Protein AF-A0A3S3H100-F1 (afdb_monomer_li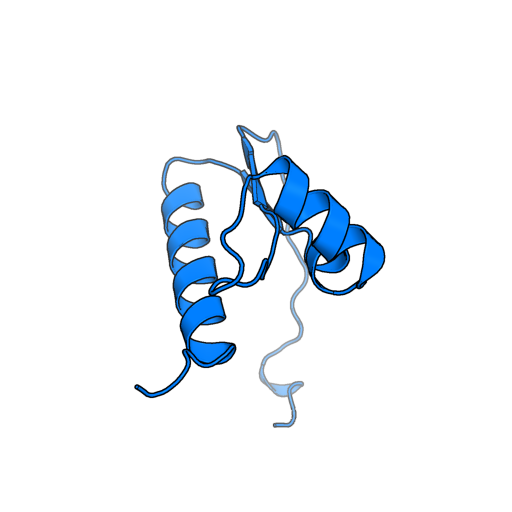te)

Structure (mmCIF, N/CA/C/O backbone):
data_AF-A0A3S3H100-F1
#
_entry.id   AF-A0A3S3H100-F1
#
loop_
_atom_site.group_PDB
_atom_site.id
_atom_site.type_symbol
_atom_site.label_atom_id
_atom_site.label_alt_id
_atom_site.label_comp_id
_atom_site.label_asym_id
_atom_site.label_entity_id
_atom_site.label_seq_id
_atom_site.pdbx_PDB_ins_code
_atom_site.Cartn_x
_atom_site.Cartn_y
_atom_site.Cartn_z
_atom_site.occupancy
_atom_site.B_iso_or_equiv
_atom_site.auth_seq_id
_atom_site.auth_comp_id
_atom_site.auth_asym_id
_atom_site.auth_atom_id
_atom_site.pdbx_PDB_model_num
ATOM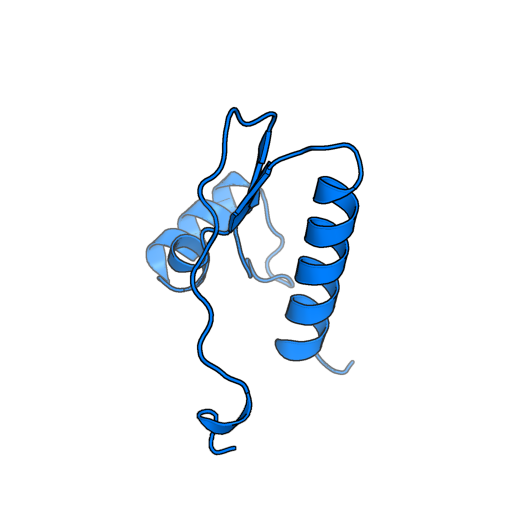 1 N N . MET A 1 1 ? -22.629 -6.125 12.878 1.00 44.38 1 MET A N 1
ATOM 2 C CA . MET A 1 1 ? -21.895 -5.924 11.605 1.00 44.38 1 MET A CA 1
ATOM 3 C C . MET A 1 1 ? -20.531 -6.588 11.724 1.00 44.38 1 MET A C 1
ATOM 5 O O . MET A 1 1 ? -19.862 -6.348 12.718 1.00 44.38 1 MET A O 1
ATOM 9 N N . ARG A 1 2 ? -20.124 -7.452 10.783 1.00 54.84 2 ARG A N 1
ATOM 10 C CA . ARG A 1 2 ? -18.740 -7.964 10.760 1.00 54.84 2 ARG A CA 1
ATOM 11 C C . ARG A 1 2 ? -17.829 -6.854 10.239 1.00 54.84 2 ARG A C 1
ATOM 13 O O . ARG A 1 2 ? -18.091 -6.332 9.160 1.00 54.84 2 ARG A O 1
ATOM 20 N N . ALA A 1 3 ? -16.798 -6.503 11.002 1.00 77.06 3 ALA A N 1
ATOM 21 C CA . ALA A 1 3 ? -15.751 -5.606 10.532 1.00 77.06 3 ALA A CA 1
ATOM 22 C C . ALA A 1 3 ? -15.058 -6.214 9.299 1.00 77.06 3 ALA A C 1
ATOM 24 O O . ALA A 1 3 ? -14.863 -7.431 9.223 1.00 77.06 3 ALA A O 1
ATOM 25 N N . GLU A 1 4 ? -14.715 -5.376 8.322 1.00 84.25 4 GLU A N 1
ATOM 26 C CA . GLU A 1 4 ? -14.014 -5.807 7.115 1.00 84.25 4 GLU A CA 1
ATOM 27 C C . GLU A 1 4 ? -12.633 -6.388 7.469 1.00 84.25 4 GLU A C 1
ATOM 29 O O . GLU A 1 4 ? -11.891 -5.836 8.284 1.00 84.25 4 GLU A O 1
ATOM 34 N N . THR A 1 5 ? -12.279 -7.528 6.870 1.00 91.31 5 THR A N 1
ATOM 35 C CA . THR A 1 5 ? -10.986 -8.177 7.138 1.00 91.31 5 THR A CA 1
ATOM 36 C C . THR A 1 5 ? -9.859 -7.499 6.348 1.00 91.31 5 THR A C 1
ATOM 38 O O . THR A 1 5 ? -10.086 -7.102 5.203 1.00 91.31 5 THR A O 1
ATOM 41 N N . PRO A 1 6 ? -8.614 -7.449 6.867 1.00 88.88 6 PRO A N 1
ATOM 42 C CA . PRO A 1 6 ? -7.469 -6.927 6.112 1.00 88.88 6 PRO A CA 1
ATOM 43 C C . PRO A 1 6 ? -7.283 -7.596 4.742 1.00 88.88 6 PRO A C 1
ATOM 45 O O . PRO A 1 6 ? -6.888 -6.951 3.775 1.00 88.88 6 PRO A O 1
ATOM 48 N N . PHE A 1 7 ? -7.616 -8.885 4.643 1.00 92.00 7 PHE A N 1
ATOM 49 C CA . PHE A 1 7 ? -7.542 -9.642 3.399 1.00 92.00 7 PHE A CA 1
ATOM 50 C C . PHE A 1 7 ? -8.560 -9.169 2.351 1.00 92.00 7 PHE A C 1
ATOM 52 O O . PHE A 1 7 ? -8.222 -9.064 1.170 1.00 92.00 7 PHE A O 1
ATOM 59 N N . ALA A 1 8 ? -9.790 -8.852 2.769 1.00 93.44 8 ALA A N 1
ATOM 60 C CA . ALA A 1 8 ? -10.810 -8.303 1.878 1.00 93.44 8 ALA A CA 1
ATOM 61 C C . ALA A 1 8 ? -10.376 -6.936 1.325 1.00 93.44 8 ALA A C 1
ATOM 63 O O . ALA A 1 8 ? -10.362 -6.748 0.105 1.00 93.44 8 ALA A O 1
ATOM 64 N N . SER A 1 9 ? -9.905 -6.041 2.198 1.00 92.00 9 SER A N 1
ATOM 65 C CA . SER A 1 9 ? -9.429 -4.714 1.795 1.00 92.00 9 SER A CA 1
ATOM 66 C C . SER A 1 9 ? -8.190 -4.794 0.901 1.00 92.00 9 SER A C 1
ATOM 68 O O . SER A 1 9 ? -8.112 -4.112 -0.119 1.00 92.00 9 SER A O 1
ATOM 70 N N . GLY A 1 10 ? -7.243 -5.683 1.220 1.00 92.75 10 GLY A N 1
ATOM 71 C CA . GLY A 1 10 ? -6.058 -5.925 0.397 1.00 92.75 10 GLY A CA 1
ATOM 72 C C . GLY A 1 10 ? -6.416 -6.417 -1.006 1.00 92.75 10 GLY A C 1
ATOM 73 O O . GLY A 1 10 ? -5.898 -5.908 -1.999 1.00 92.75 10 GLY A O 1
ATOM 74 N N . ARG A 1 11 ? -7.365 -7.353 -1.119 1.00 95.19 11 ARG A N 1
ATOM 75 C CA . ARG A 1 11 ? -7.855 -7.831 -2.419 1.00 95.19 11 ARG A CA 1
ATOM 76 C C . ARG A 1 11 ? -8.497 -6.704 -3.233 1.00 95.19 11 ARG A C 1
ATOM 78 O O . ARG A 1 11 ? -8.242 -6.614 -4.434 1.00 95.19 11 ARG A O 1
ATOM 85 N N . ALA A 1 12 ? -9.312 -5.857 -2.604 1.00 94.88 12 ALA A N 1
ATOM 86 C CA . ALA A 1 12 ? -9.916 -4.702 -3.266 1.00 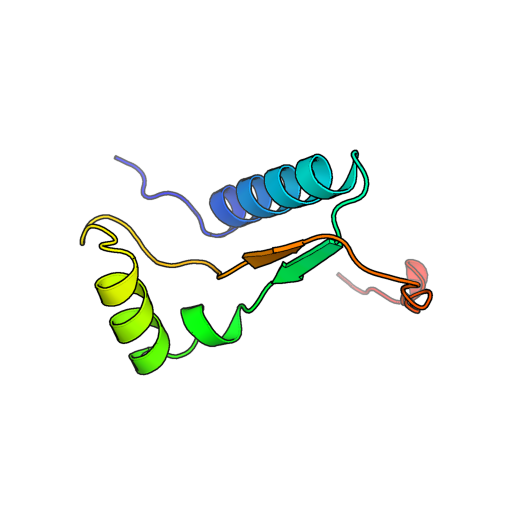94.88 12 ALA A CA 1
ATOM 87 C C . ALA A 1 12 ? -8.845 -3.709 -3.755 1.00 94.88 12 ALA A C 1
ATOM 89 O O . ALA A 1 12 ? -8.868 -3.305 -4.919 1.00 94.88 12 ALA A O 1
ATOM 90 N N . PHE A 1 13 ? -7.855 -3.407 -2.911 1.00 94.69 13 PHE A N 1
ATOM 91 C CA . PHE A 1 13 ? -6.727 -2.532 -3.231 1.00 94.69 13 PHE A CA 1
ATOM 92 C C . PHE A 1 13 ? -5.913 -3.023 -4.438 1.00 94.69 13 PHE A C 1
ATOM 94 O O . PHE A 1 13 ? -5.691 -2.270 -5.386 1.00 94.69 13 PHE A O 1
ATOM 101 N N . TYR A 1 14 ? -5.518 -4.300 -4.461 1.00 94.62 14 TYR A N 1
ATOM 102 C CA . TYR A 1 14 ? -4.757 -4.850 -5.588 1.00 94.62 14 TYR A CA 1
ATOM 103 C C . TYR A 1 14 ? -5.572 -4.889 -6.884 1.00 94.62 14 TYR A C 1
ATOM 105 O O . TYR A 1 14 ? -5.028 -4.620 -7.953 1.00 94.62 14 TYR A O 1
ATOM 113 N N . ARG A 1 15 ? -6.881 -5.171 -6.817 1.00 95.75 15 ARG A N 1
ATOM 114 C CA . ARG A 1 15 ? -7.759 -5.105 -8.001 1.00 95.75 15 ARG A CA 1
ATOM 115 C C . ARG A 1 15 ? -7.848 -3.688 -8.558 1.00 95.75 15 ARG A C 1
ATOM 117 O O . ARG A 1 15 ? -7.784 -3.519 -9.774 1.00 95.75 15 ARG A O 1
ATOM 124 N N . PHE A 1 16 ? -7.968 -2.689 -7.686 1.00 95.00 16 PHE A N 1
ATOM 125 C CA . PHE A 1 16 ? -7.933 -1.284 -8.082 1.00 95.00 16 PHE A CA 1
ATOM 126 C C . PHE A 1 16 ? -6.609 -0.936 -8.776 1.00 95.00 16 PHE A C 1
ATOM 128 O O . PHE A 1 16 ? -6.624 -0.427 -9.895 1.00 95.00 16 PHE A O 1
ATOM 135 N N . TRP A 1 17 ? -5.471 -1.296 -8.176 1.00 94.31 17 TRP A N 1
ATOM 136 C CA . TRP A 1 17 ? -4.154 -1.046 -8.765 1.00 94.31 17 TRP A CA 1
ATOM 137 C C . TRP A 1 17 ? -3.983 -1.732 -10.131 1.00 94.31 17 TRP A C 1
ATOM 139 O O . TRP A 1 17 ? -3.591 -1.084 -11.101 1.00 94.31 17 TRP A O 1
ATOM 149 N N . LEU A 1 18 ? -4.340 -3.012 -10.265 1.00 93.31 18 LEU A N 1
ATOM 150 C CA . LEU A 1 18 ? -4.259 -3.713 -11.552 1.00 93.31 18 LEU A CA 1
ATOM 151 C C . LEU A 1 18 ? -5.107 -3.025 -12.632 1.00 93.31 18 LEU A C 1
ATOM 153 O O . LEU A 1 18 ? -4.656 -2.877 -13.767 1.00 93.31 18 LEU A O 1
ATOM 157 N N . ASN A 1 19 ? -6.299 -2.541 -12.282 1.00 95.06 19 ASN A N 1
ATOM 158 C CA . ASN A 1 19 ? -7.133 -1.786 -13.214 1.00 95.06 19 ASN A CA 1
ATOM 159 C C . ASN A 1 19 ? -6.515 -0.441 -13.606 1.00 95.06 19 ASN A C 1
ATOM 161 O O . ASN A 1 19 ? -6.643 -0.047 -14.761 1.00 95.06 19 ASN A O 1
ATOM 165 N N . LEU A 1 20 ? -5.800 0.219 -12.694 1.00 93.00 20 LEU A N 1
ATOM 166 C CA . LEU A 1 20 ? -5.054 1.441 -12.989 1.00 93.00 20 LEU A CA 1
ATOM 167 C C . LEU A 1 20 ? -3.904 1.186 -13.975 1.00 93.00 20 LEU A C 1
ATOM 169 O O . LEU A 1 20 ? -3.655 1.999 -14.860 1.00 93.00 20 LEU A O 1
ATOM 173 N N . SER A 1 21 ? -3.237 0.032 -13.871 1.00 89.38 21 SER A N 1
ATOM 174 C CA . SER A 1 21 ? -2.131 -0.319 -14.774 1.00 89.38 21 SER A CA 1
ATOM 175 C C . SER A 1 21 ? -2.558 -0.677 -16.198 1.00 89.38 21 SER A C 1
ATOM 177 O O . SER A 1 21 ? -1.757 -0.545 -17.118 1.00 89.38 21 SER A O 1
ATOM 179 N N . ARG A 1 22 ? -3.816 -1.088 -16.413 1.00 89.19 22 ARG A N 1
ATOM 180 C CA . ARG A 1 22 ? -4.333 -1.461 -17.742 1.00 89.19 22 ARG A CA 1
ATOM 181 C C . ARG A 1 22 ? -4.178 -0.355 -18.797 1.00 89.19 22 ARG A C 1
ATOM 183 O O . ARG A 1 22 ? -3.671 -0.663 -19.869 1.00 89.19 22 ARG A O 1
ATOM 190 N N . PRO A 1 23 ? -4.570 0.904 -18.531 1.00 91.06 23 PRO A N 1
ATOM 191 C CA . PRO A 1 23 ? -4.335 2.016 -19.453 1.00 91.06 23 PRO A CA 1
ATOM 192 C C . PRO A 1 23 ? -2.902 2.584 -19.411 1.00 91.06 23 PRO A C 1
ATOM 194 O O . PRO A 1 23 ? -2.653 3.616 -20.023 1.00 91.06 23 PRO A O 1
ATOM 197 N N . GLY A 1 24 ? -1.955 1.942 -18.714 1.00 88.44 24 GLY A N 1
ATOM 198 C CA . GLY A 1 24 ? -0.539 2.327 -18.733 1.00 88.44 24 GLY A CA 1
ATOM 199 C C . GLY A 1 24 ? -0.061 3.205 -17.572 1.00 88.44 24 GLY A C 1
ATOM 200 O O . GLY A 1 24 ? 1.071 3.685 -17.618 1.00 88.44 24 GLY A O 1
ATOM 201 N N . PHE A 1 25 ? -0.855 3.405 -16.512 1.00 92.44 25 PHE A N 1
ATOM 202 C CA . PHE A 1 25 ? -0.337 4.068 -15.310 1.00 92.44 25 PHE A CA 1
ATOM 203 C C . PHE A 1 25 ? 0.621 3.153 -14.548 1.00 92.44 25 PHE A C 1
ATOM 205 O O . PHE A 1 25 ? 0.370 1.962 -14.348 1.00 92.44 25 PHE A O 1
ATOM 212 N N . ALA A 1 26 ? 1.684 3.746 -14.021 1.00 91.75 26 ALA A N 1
ATOM 213 C CA . ALA A 1 26 ? 2.444 3.143 -12.946 1.00 91.75 26 ALA A CA 1
ATOM 214 C C . ALA A 1 26 ? 1.829 3.529 -11.605 1.00 91.75 26 ALA A C 1
ATOM 216 O O . ALA A 1 26 ? 1.282 4.622 -11.439 1.00 91.75 26 ALA A O 1
ATOM 217 N N . ALA A 1 27 ? 1.962 2.638 -10.627 1.00 92.12 27 ALA A N 1
ATOM 218 C CA . ALA A 1 27 ? 1.616 2.964 -9.258 1.00 92.12 27 ALA A CA 1
ATOM 219 C C . ALA A 1 27 ? 2.612 2.357 -8.272 1.00 92.12 27 ALA A C 1
ATOM 221 O O . ALA A 1 27 ? 3.223 1.318 -8.537 1.00 92.12 27 ALA A O 1
ATOM 222 N N . TRP A 1 28 ? 2.777 3.032 -7.141 1.00 92.19 28 TRP A N 1
ATOM 223 C CA . TRP A 1 28 ? 3.719 2.692 -6.091 1.00 92.19 28 TRP A CA 1
ATOM 224 C C . TRP A 1 28 ? 3.013 2.738 -4.730 1.00 92.19 28 TRP A C 1
ATOM 226 O O . TRP A 1 28 ? 2.729 3.836 -4.238 1.00 92.19 28 TRP A O 1
ATOM 236 N N . PRO A 1 29 ? 2.717 1.578 -4.116 1.00 94.31 29 PRO A N 1
ATOM 237 C CA . PRO A 1 29 ? 2.134 1.524 -2.781 1.00 94.31 29 PRO A CA 1
ATOM 238 C C . PRO A 1 29 ? 3.159 1.949 -1.724 1.00 94.31 29 PRO A C 1
ATOM 240 O O . PRO A 1 29 ? 4.337 1.599 -1.807 1.00 94.31 29 PRO A O 1
ATOM 243 N N . VAL A 1 30 ? 2.705 2.662 -0.698 1.00 94.56 30 VAL A N 1
ATOM 244 C CA . VAL A 1 30 ? 3.526 3.156 0.413 1.00 94.56 30 VAL A CA 1
ATOM 245 C C . VAL A 1 30 ? 2.927 2.673 1.736 1.00 94.56 30 VAL A C 1
ATOM 247 O O . VAL A 1 30 ? 2.438 3.446 2.557 1.00 94.56 30 VAL A O 1
ATOM 250 N N . ALA A 1 31 ? 2.984 1.359 1.969 1.00 92.69 31 ALA A N 1
ATOM 251 C CA . ALA A 1 31 ? 2.375 0.741 3.152 1.00 92.69 31 ALA A CA 1
ATOM 252 C C . ALA A 1 31 ? 2.982 1.238 4.478 1.00 92.69 31 ALA A C 1
ATOM 254 O O . ALA A 1 31 ? 2.318 1.213 5.509 1.00 92.69 31 ALA A O 1
ATOM 255 N N . ALA A 1 32 ? 4.224 1.736 4.454 1.00 92.31 32 ALA A N 1
ATOM 256 C CA . ALA A 1 32 ? 4.888 2.307 5.625 1.00 92.31 32 ALA A CA 1
ATOM 257 C C . ALA A 1 32 ? 4.085 3.453 6.269 1.00 92.31 32 ALA A C 1
ATOM 259 O O . ALA A 1 32 ? 4.053 3.546 7.494 1.00 92.31 32 ALA A O 1
ATOM 260 N N . VAL A 1 33 ? 3.384 4.267 5.466 1.00 93.00 33 VAL A N 1
ATOM 261 C CA . VAL A 1 33 ? 2.541 5.367 5.968 1.00 93.00 33 VAL A CA 1
ATOM 262 C C . VAL A 1 33 ? 1.377 4.833 6.802 1.00 93.00 33 VAL A C 1
ATOM 264 O O . VAL A 1 33 ? 1.042 5.418 7.824 1.00 93.00 33 VAL A O 1
ATOM 267 N N . ALA A 1 34 ? 0.791 3.703 6.403 1.00 93.38 34 ALA A N 1
ATOM 268 C CA . ALA A 1 34 ? -0.314 3.077 7.124 1.00 93.38 34 ALA A CA 1
ATOM 269 C C . ALA A 1 34 ? 0.147 2.226 8.323 1.00 93.38 34 ALA A C 1
ATOM 271 O O . ALA A 1 34 ? -0.596 2.071 9.288 1.00 93.38 34 ALA A O 1
ATOM 272 N N . ASN A 1 35 ? 1.359 1.667 8.271 1.00 93.31 35 ASN A N 1
ATOM 273 C CA . ASN A 1 35 ? 1.859 0.735 9.287 1.00 93.31 35 ASN A CA 1
ATOM 274 C C . ASN A 1 35 ? 2.476 1.429 10.510 1.00 93.31 35 ASN A C 1
ATOM 276 O O . ASN A 1 35 ? 2.520 0.835 11.585 1.00 93.31 35 ASN A O 1
ATOM 280 N N . HIS A 1 36 ? 2.970 2.660 10.362 1.00 95.38 36 HIS A N 1
ATOM 281 C CA . HIS A 1 36 ? 3.500 3.442 11.476 1.00 95.38 36 HIS A CA 1
ATOM 282 C C . HIS A 1 36 ? 2.393 4.311 12.085 1.00 95.38 36 HIS A C 1
ATOM 284 O O . HIS A 1 36 ? 1.809 5.140 11.389 1.00 95.38 36 HIS A O 1
ATOM 290 N N . SER A 1 37 ? 2.110 4.150 13.381 1.00 93.81 37 SER A N 1
ATOM 291 C CA . SER A 1 37 ? 0.948 4.763 14.049 1.00 93.81 37 SER A CA 1
ATOM 292 C C . SER A 1 37 ? 0.880 6.284 13.883 1.00 93.81 37 SER A C 1
ATOM 294 O O . SER A 1 37 ? -0.161 6.812 13.498 1.00 93.81 37 SER A O 1
ATOM 296 N N . GLN A 1 38 ? 1.998 6.983 14.089 1.00 96.31 38 GLN A N 1
ATOM 297 C CA . GLN A 1 38 ? 2.061 8.440 13.942 1.00 96.31 38 GLN A CA 1
ATOM 298 C C . GLN A 1 38 ? 1.822 8.883 12.491 1.00 96.31 38 GLN A C 1
ATOM 300 O O . GLN A 1 38 ? 1.125 9.862 12.236 1.00 96.31 38 GLN A O 1
ATOM 305 N N . SER A 1 39 ? 2.382 8.154 11.524 1.00 95.81 39 SER A N 1
ATOM 306 C CA . SER A 1 39 ? 2.215 8.462 10.100 1.00 95.81 39 SER A CA 1
ATOM 307 C C . SER A 1 39 ? 0.779 8.201 9.650 1.00 95.81 39 SER A C 1
ATOM 309 O O . SER A 1 39 ? 0.214 9.003 8.909 1.00 95.81 39 SER A O 1
ATOM 311 N N . ALA A 1 40 ? 0.162 7.135 10.161 1.00 95.38 40 ALA A N 1
ATOM 312 C CA . ALA A 1 40 ? -1.217 6.783 9.872 1.00 95.38 40 ALA A CA 1
ATOM 313 C C . ALA A 1 40 ? -2.202 7.812 10.441 1.0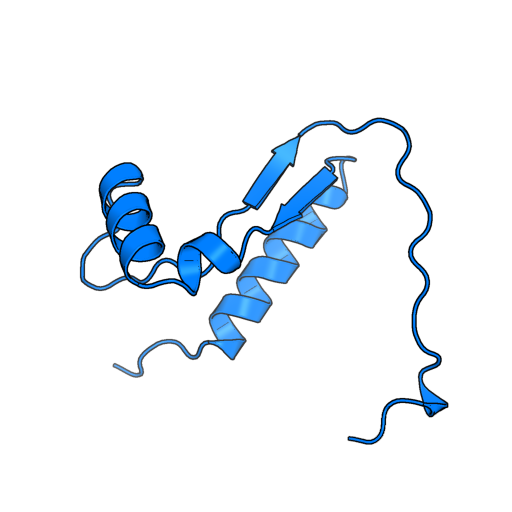0 95.38 40 ALA A C 1
ATOM 315 O O . ALA A 1 40 ? -3.178 8.150 9.773 1.00 95.38 40 ALA A O 1
ATOM 316 N N . GLU A 1 41 ? -1.941 8.345 11.637 1.00 95.12 41 GLU A N 1
ATOM 317 C CA . GLU A 1 41 ? -2.730 9.422 12.243 1.00 95.12 41 GLU A CA 1
ATOM 318 C C . GLU A 1 41 ? -2.655 10.711 11.413 1.00 95.12 41 GLU A C 1
ATOM 320 O O . GLU A 1 41 ? -3.688 11.286 11.060 1.00 95.12 41 GLU A O 1
ATOM 325 N N . VAL A 1 42 ? -1.441 11.136 11.044 1.00 95.81 42 VAL A N 1
ATOM 326 C CA . VAL A 1 42 ? -1.223 12.324 10.202 1.00 95.81 42 VAL A CA 1
ATOM 327 C C . VAL A 1 42 ? -1.893 12.155 8.838 1.00 95.81 42 VAL A C 1
ATOM 329 O O . VAL A 1 42 ? -2.626 13.043 8.405 1.00 95.81 42 VAL A O 1
ATOM 332 N N . GLY A 1 43 ? -1.707 11.004 8.188 1.00 94.75 43 GLY A N 1
ATOM 333 C CA . GLY A 1 43 ? -2.332 10.699 6.902 1.00 94.75 43 GLY A CA 1
ATOM 334 C C . GLY A 1 43 ? -3.859 10.662 6.988 1.00 94.75 43 GLY A C 1
ATOM 335 O O . GLY A 1 43 ? -4.540 11.251 6.153 1.00 94.75 43 GLY A O 1
ATOM 336 N N . SER A 1 44 ? -4.413 10.044 8.034 1.00 95.88 44 SER A N 1
ATOM 337 C CA . SER A 1 44 ? -5.867 9.979 8.233 1.00 95.88 44 SER A CA 1
ATOM 338 C C . SER A 1 44 ? -6.480 11.366 8.405 1.00 95.88 44 SER A C 1
ATOM 340 O O . SER A 1 44 ? -7.525 11.640 7.822 1.00 95.88 44 SER A O 1
ATOM 342 N N . ARG A 1 45 ? -5.809 12.271 9.130 1.00 95.50 45 ARG A N 1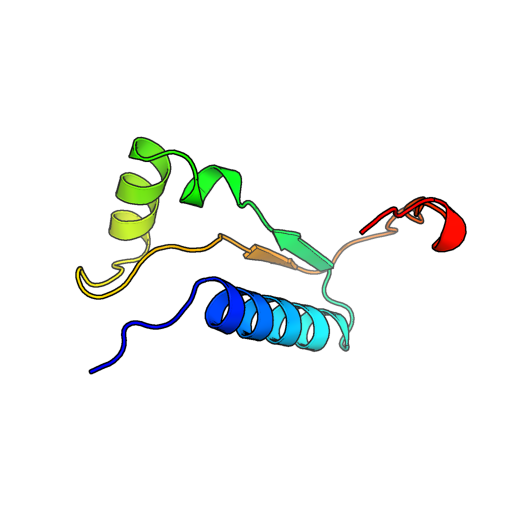
ATOM 343 C CA . ARG A 1 45 ? -6.228 13.678 9.233 1.00 95.50 45 ARG A CA 1
ATOM 344 C C . ARG A 1 45 ? -6.113 14.408 7.901 1.00 95.50 45 ARG A C 1
ATOM 346 O O . ARG A 1 45 ? -7.056 15.084 7.505 1.00 95.50 45 ARG A O 1
ATOM 353 N N . HIS A 1 46 ? -4.985 14.254 7.209 1.00 94.81 46 HIS A N 1
ATOM 354 C CA . HIS A 1 46 ? -4.724 14.926 5.935 1.00 94.81 46 HIS A CA 1
ATOM 355 C C . HIS A 1 46 ? -5.773 14.580 4.868 1.00 94.81 46 HIS A C 1
ATOM 357 O O . HIS A 1 46 ? -6.251 15.463 4.164 1.00 94.81 46 HIS A O 1
ATOM 363 N N . PHE A 1 47 ? -6.178 13.310 4.795 1.00 93.94 47 PHE A N 1
ATOM 364 C CA . PHE A 1 47 ? -7.189 12.828 3.851 1.00 93.94 47 PHE A CA 1
ATOM 365 C C . PHE A 1 47 ? -8.622 12.832 4.411 1.00 93.94 47 PHE A C 1
ATOM 367 O O . PHE A 1 47 ? -9.516 12.286 3.767 1.00 93.94 47 PHE A O 1
ATOM 374 N N . ALA A 1 48 ? -8.847 13.416 5.595 1.00 96.25 48 ALA A N 1
ATOM 375 C CA . ALA A 1 48 ? -10.146 13.457 6.272 1.00 96.25 48 ALA A CA 1
ATOM 376 C C . ALA A 1 48 ? -10.840 12.078 6.365 1.00 96.25 48 ALA A C 1
ATOM 378 O O . ALA A 1 48 ? -12.040 11.943 6.123 1.00 96.25 48 ALA A O 1
ATOM 379 N N . ILE A 1 49 ? -10.076 11.032 6.700 1.00 94.75 49 ILE A N 1
ATOM 380 C CA . ILE A 1 49 ? -10.594 9.669 6.851 1.00 94.75 49 ILE A CA 1
ATOM 381 C C . ILE A 1 49 ? -11.465 9.603 8.120 1.00 94.75 49 ILE A C 1
ATOM 383 O O . ILE A 1 49 ? -10.965 9.914 9.203 1.00 94.75 49 ILE A O 1
ATOM 387 N N . PRO A 1 50 ? -12.742 9.183 8.019 1.00 94.12 50 PRO A N 1
ATOM 388 C CA . PRO A 1 50 ? -13.625 9.044 9.176 1.00 94.12 50 PRO A CA 1
ATOM 389 C C . PRO A 1 50 ? -13.103 8.044 10.213 1.00 94.12 50 PRO A C 1
ATOM 391 O O . PRO A 1 50 ? -12.438 7.071 9.857 1.00 94.12 50 PRO A O 1
ATOM 394 N N . ALA A 1 51 ? -13.457 8.243 11.485 1.00 90.44 51 ALA A N 1
ATOM 395 C CA . ALA A 1 51 ? -12.976 7.428 12.606 1.00 90.44 51 ALA A CA 1
ATOM 396 C C . ALA A 1 51 ? -13.412 5.951 12.529 1.00 90.44 51 ALA A C 1
ATOM 398 O O . ALA A 1 51 ? -12.746 5.073 13.072 1.00 90.44 51 ALA A O 1
ATOM 399 N N . GLU A 1 52 ? -14.509 5.659 11.830 1.00 91.25 52 GLU A N 1
ATOM 400 C CA . GLU A 1 52 ? -14.981 4.302 11.547 1.00 91.25 52 GLU A CA 1
ATOM 401 C C . GLU A 1 52 ? -14.205 3.598 10.418 1.00 91.25 52 GLU A C 1
ATOM 403 O O . GLU A 1 52 ? -14.451 2.425 10.126 1.00 91.25 52 GLU A O 1
ATOM 408 N N . ARG A 1 53 ? -13.269 4.299 9.768 1.00 91.06 53 ARG A N 1
ATOM 409 C CA . ARG A 1 53 ? -12.396 3.769 8.720 1.00 91.06 53 ARG A CA 1
ATOM 410 C C . ARG A 1 53 ? -10.944 3.773 9.177 1.00 91.06 53 ARG A C 1
ATOM 412 O O . ARG A 1 53 ? -10.548 4.438 10.126 1.00 91.06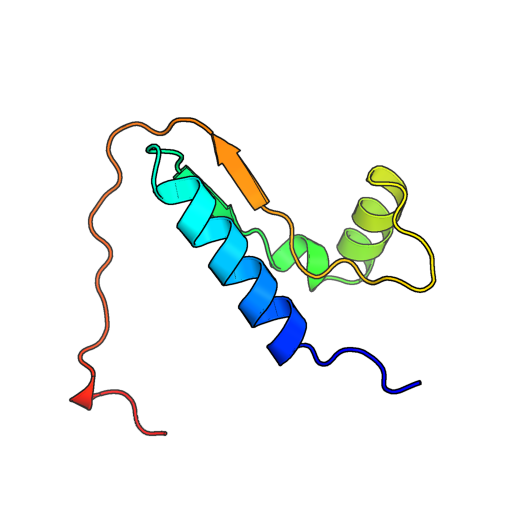 53 ARG A O 1
ATOM 419 N N . ARG A 1 54 ? -10.125 3.010 8.461 1.00 90.69 54 ARG A N 1
ATOM 420 C CA . ARG A 1 54 ? -8.690 2.894 8.715 1.00 90.69 54 ARG A CA 1
ATOM 421 C C . ARG A 1 54 ? -7.922 3.146 7.429 1.00 90.69 54 ARG A C 1
ATOM 423 O O . ARG A 1 54 ? -8.260 2.568 6.396 1.00 90.69 54 ARG A O 1
ATOM 430 N N . LEU A 1 55 ? -6.857 3.943 7.504 1.00 93.56 55 LEU A N 1
ATOM 431 C CA . LEU A 1 55 ? -5.873 4.035 6.430 1.00 93.56 55 LEU A CA 1
ATOM 432 C C . LEU A 1 55 ? -5.162 2.683 6.278 1.00 93.56 55 LEU A C 1
ATOM 434 O O . LEU A 1 55 ? -4.523 2.209 7.213 1.00 93.56 55 LEU A O 1
ATOM 438 N N . ILE A 1 56 ? -5.292 2.049 5.113 1.00 93.12 56 ILE A N 1
ATOM 439 C CA . ILE A 1 56 ? -4.687 0.732 4.844 1.00 93.12 56 ILE A CA 1
ATOM 440 C C . ILE A 1 56 ? -3.423 0.817 3.988 1.00 93.12 56 ILE A C 1
ATOM 442 O O . ILE A 1 56 ? -2.575 -0.068 4.056 1.00 93.12 56 ILE A O 1
ATOM 446 N N . ASN A 1 57 ? -3.321 1.842 3.142 1.00 94.38 57 ASN A N 1
ATOM 447 C CA . ASN A 1 57 ? -2.192 2.085 2.255 1.00 94.38 57 ASN A CA 1
ATOM 448 C C . ASN A 1 57 ? -2.336 3.470 1.615 1.00 94.38 57 ASN A C 1
ATOM 450 O O . ASN A 1 57 ? -3.448 3.983 1.493 1.00 94.38 57 ASN A O 1
ATOM 454 N N . GLU A 1 58 ? -1.230 4.010 1.126 1.00 94.06 58 GLU A N 1
ATOM 455 C CA . GLU A 1 58 ? -1.205 5.153 0.219 1.00 94.06 58 GLU A CA 1
ATOM 456 C C . GLU A 1 58 ? -0.690 4.676 -1.143 1.00 94.06 58 GLU A C 1
ATOM 458 O O . GLU A 1 58 ? 0.264 3.901 -1.215 1.00 94.06 58 GLU A O 1
ATOM 463 N N . LEU A 1 59 ? -1.325 5.101 -2.235 1.00 94.19 59 LEU A N 1
ATOM 464 C CA . LEU A 1 59 ? -0.918 4.721 -3.584 1.00 94.19 59 LEU A CA 1
ATOM 465 C C . LEU A 1 59 ? -0.554 5.965 -4.380 1.00 94.19 59 LEU A C 1
ATOM 467 O O . LEU A 1 59 ? -1.423 6.746 -4.759 1.00 94.19 59 LEU A O 1
ATOM 471 N N . ARG A 1 60 ? 0.731 6.106 -4.697 1.00 92.94 60 ARG A N 1
ATOM 472 C CA . ARG A 1 60 ? 1.180 7.100 -5.674 1.00 92.94 60 ARG A CA 1
ATOM 473 C C . ARG A 1 60 ? 0.935 6.536 -7.062 1.00 92.94 60 ARG A C 1
ATOM 475 O O . ARG A 1 60 ? 1.331 5.401 -7.314 1.00 92.94 60 ARG A O 1
ATOM 482 N N . ALA A 1 61 ? 0.317 7.299 -7.951 1.00 93.19 61 ALA A N 1
ATOM 483 C CA . ALA A 1 61 ? 0.058 6.868 -9.317 1.00 93.19 61 ALA A CA 1
ATOM 484 C C . ALA A 1 61 ? 0.333 7.984 -10.321 1.00 93.19 61 ALA A C 1
ATOM 486 O O . ALA A 1 61 ? 0.161 9.160 -10.014 1.00 93.19 61 ALA A O 1
ATOM 487 N N . GLY A 1 62 ? 0.753 7.601 -11.522 1.00 93.06 62 GLY A N 1
ATOM 488 C CA . GLY A 1 62 ? 1.065 8.539 -12.591 1.00 93.06 62 GLY A CA 1
ATOM 489 C C . GLY A 1 62 ? 1.582 7.835 -13.837 1.00 93.06 62 GLY A C 1
ATOM 490 O O . GLY A 1 62 ? 1.604 6.605 -13.918 1.00 93.06 62 GLY A O 1
ATOM 491 N N . ILE A 1 63 ? 2.007 8.625 -14.815 1.00 90.38 63 ILE A N 1
ATOM 492 C CA . ILE A 1 63 ? 2.697 8.111 -15.996 1.00 90.38 63 ILE A CA 1
ATOM 493 C C . ILE A 1 63 ? 4.160 7.883 -15.620 1.00 90.38 63 ILE A C 1
ATOM 495 O O . ILE A 1 63 ? 4.817 8.793 -15.116 1.00 90.38 63 ILE A O 1
ATOM 499 N N . ALA A 1 64 ? 4.666 6.671 -15.840 1.00 82.06 64 ALA A N 1
ATOM 500 C CA . ALA A 1 64 ? 6.080 6.369 -15.652 1.00 82.06 64 ALA A CA 1
ATOM 501 C C . ALA A 1 64 ? 6.794 6.213 -16.992 1.00 82.06 64 ALA A C 1
ATOM 503 O O . ALA A 1 64 ? 6.197 5.815 -17.991 1.00 82.06 64 ALA A O 1
ATOM 504 N N . GLY A 1 65 ? 8.098 6.484 -16.973 1.00 79.19 65 GLY A N 1
ATOM 505 C CA . GLY A 1 65 ? 9.014 6.048 -18.021 1.00 79.19 65 GLY A CA 1
ATOM 506 C C . GLY A 1 65 ? 9.309 4.547 -17.931 1.00 79.19 65 GLY A C 1
ATOM 507 O O . GLY A 1 65 ? 8.540 3.768 -17.367 1.00 79.19 65 GLY A O 1
ATOM 508 N N . ALA A 1 66 ? 10.452 4.127 -18.470 1.00 80.44 66 ALA A N 1
ATOM 509 C CA . ALA A 1 66 ? 10.855 2.724 -18.452 1.00 80.44 66 ALA A CA 1
ATOM 510 C C . ALA A 1 66 ? 10.955 2.170 -17.016 1.00 80.44 66 ALA A C 1
ATOM 512 O O . ALA A 1 66 ? 11.668 2.715 -16.174 1.00 80.44 66 ALA A O 1
ATOM 513 N N . VAL A 1 67 ? 10.260 1.058 -16.754 1.00 80.00 67 VAL A N 1
ATOM 514 C CA . VAL A 1 67 ? 10.301 0.345 -15.470 1.00 80.00 67 VAL A CA 1
ATOM 515 C C . VAL A 1 67 ? 11.135 -0.930 -15.636 1.00 80.00 67 VAL A C 1
ATOM 517 O O . VAL A 1 67 ? 10.840 -1.728 -16.531 1.00 80.00 67 VAL A O 1
ATOM 520 N N . PRO A 1 68 ? 12.162 -1.168 -14.799 1.00 80.06 68 PRO A N 1
ATOM 521 C CA . PRO A 1 68 ? 12.962 -2.385 -14.881 1.00 80.06 68 PRO A CA 1
ATOM 522 C C . PRO A 1 68 ? 12.119 -3.629 -14.574 1.00 80.06 68 PRO A C 1
ATOM 524 O O . PRO A 1 68 ? 11.204 -3.604 -13.744 1.00 80.06 68 PRO A O 1
ATOM 527 N N . LYS A 1 69 ? 12.447 -4.755 -15.222 1.00 84.81 69 LYS A N 1
ATOM 528 C CA . LYS A 1 69 ? 11.817 -6.042 -14.902 1.00 84.81 69 LYS A CA 1
ATOM 529 C C . LYS A 1 69 ? 12.195 -6.447 -13.477 1.00 84.81 69 LYS A C 1
ATOM 531 O O . LYS A 1 69 ? 13.372 -6.523 -13.139 1.00 84.81 69 LYS A O 1
ATOM 536 N N . ARG A 1 70 ? 11.186 -6.729 -12.651 1.00 86.38 70 ARG A N 1
ATOM 537 C CA . ARG A 1 70 ? 11.393 -7.292 -11.312 1.00 86.38 70 ARG A CA 1
ATOM 538 C C . ARG A 1 70 ? 11.765 -8.767 -11.408 1.00 86.38 70 ARG A C 1
ATOM 540 O O . ARG A 1 70 ? 11.162 -9.505 -12.186 1.00 86.38 70 ARG A O 1
ATOM 547 N N . ALA A 1 71 ? 12.726 -9.175 -10.588 1.00 90.81 71 ALA A N 1
ATOM 548 C CA . ALA A 1 71 ? 13.000 -10.578 -10.330 1.00 90.81 71 ALA A CA 1
ATOM 549 C C . ALA A 1 71 ? 11.934 -11.140 -9.380 1.00 90.81 71 ALA A C 1
ATOM 551 O O . ALA A 1 71 ? 11.524 -10.470 -8.431 1.00 90.81 71 ALA A O 1
ATOM 552 N N . TRP A 1 72 ? 11.499 -12.367 -9.643 1.00 88.75 72 TRP A N 1
ATOM 553 C CA . TRP A 1 72 ? 10.553 -13.100 -8.809 1.00 88.75 72 TRP A CA 1
ATOM 554 C C . TRP A 1 72 ? 11.207 -14.401 -8.361 1.00 88.75 72 TRP A C 1
ATOM 556 O O . TRP A 1 72 ? 11.939 -15.018 -9.138 1.00 88.75 72 TRP A O 1
ATOM 566 N N . LEU A 1 73 ? 10.940 -14.819 -7.123 1.00 90.69 73 LEU A N 1
ATOM 567 C CA . LEU A 1 73 ? 11.340 -16.148 -6.676 1.00 90.69 73 LEU A CA 1
ATOM 568 C C . LEU A 1 73 ? 10.571 -17.210 -7.478 1.00 90.69 73 LEU A C 1
ATOM 570 O O . LEU A 1 73 ? 9.377 -17.021 -7.736 1.00 90.69 73 LEU A O 1
ATOM 574 N N . PRO A 1 74 ? 11.220 -18.322 -7.868 1.00 90.19 74 PRO A N 1
ATOM 575 C CA . PRO A 1 74 ? 10.519 -19.435 -8.488 1.00 90.19 74 PRO A CA 1
ATOM 576 C C . PRO A 1 74 ? 9.443 -19.992 -7.555 1.00 90.19 74 PRO A C 1
ATOM 578 O O . PRO A 1 74 ? 9.654 -20.082 -6.344 1.00 90.19 74 PRO A O 1
ATOM 581 N N . LEU A 1 75 ? 8.310 -20.415 -8.120 1.00 88.31 75 LEU A N 1
ATOM 582 C CA . LEU A 1 75 ? 7.176 -20.930 -7.345 1.00 88.31 75 LEU A CA 1
ATOM 583 C C . LEU A 1 75 ? 7.566 -22.123 -6.463 1.00 88.31 75 LEU A C 1
ATOM 585 O O . LEU A 1 75 ? 7.094 -22.230 -5.338 1.00 88.31 75 LEU A O 1
ATOM 589 N N . GLN A 1 76 ? 8.485 -22.968 -6.935 1.00 90.00 76 GLN A N 1
ATOM 590 C CA . GLN A 1 76 ? 9.003 -24.114 -6.186 1.00 90.00 76 GLN A CA 1
ATOM 591 C C . GLN A 1 76 ? 9.794 -23.745 -4.917 1.00 90.00 76 GLN A C 1
ATOM 593 O O . GLN A 1 76 ? 10.045 -24.617 -4.093 1.00 90.00 76 GLN A O 1
ATOM 598 N N . GLY A 1 77 ? 10.211 -22.484 -4.758 1.00 77.75 77 GLY A N 1
ATOM 599 C CA . GLY A 1 77 ? 10.935 -22.001 -3.576 1.00 77.75 77 GLY A CA 1
ATOM 600 C C . GLY A 1 77 ? 10.038 -21.436 -2.471 1.00 77.75 77 GLY A C 1
ATOM 601 O O . GLY A 1 77 ? 10.546 -21.053 -1.420 1.00 77.75 77 GLY A O 1
ATOM 602 N N . LEU A 1 78 ? 8.723 -21.349 -2.694 1.00 76.06 78 LEU A N 1
ATOM 603 C CA . LEU A 1 78 ? 7.758 -20.846 -1.716 1.00 76.06 78 LEU A CA 1
ATOM 604 C C . LEU A 1 78 ? 7.177 -22.028 -0.925 1.00 76.06 78 LEU A C 1
ATOM 606 O O . LEU A 1 78 ? 6.176 -22.615 -1.327 1.00 76.06 78 LEU A O 1
ATOM 610 N N . SER A 1 79 ? 7.811 -22.391 0.194 1.00 70.31 79 SER A N 1
ATOM 611 C CA . SER A 1 79 ? 7.160 -23.228 1.214 1.00 70.31 79 SER A CA 1
ATOM 612 C C . SER A 1 79 ? 5.988 -22.441 1.800 1.00 70.31 79 SER A C 1
ATOM 614 O O . SER A 1 79 ? 6.194 -21.320 2.269 1.00 70.31 79 SER A O 1
ATOM 616 N N . ALA A 1 80 ? 4.784 -23.011 1.736 1.00 61.28 80 ALA A N 1
ATOM 617 C CA . ALA A 1 80 ? 3.602 -22.490 2.424 1.00 61.28 80 ALA A CA 1
ATOM 618 C C . ALA A 1 80 ? 3.695 -22.702 3.941 1.00 61.28 80 ALA A C 1
ATOM 620 O O . ALA A 1 80 ? 4.405 -23.651 4.353 1.00 61.28 80 ALA A O 1
#

Sequence (80 aa):
MRAETPFASGRAFYRFWLNLSRPGFAAWPVAAVANHSQSAEVGSRHFAIPAERRLINELRAGIAGAVPKRAWLPLQGLSA

pLDDT: mean 89.55, std 8.98, range [44.38, 96.31]

Radius of gyration: 15.66 Å; chains: 1; bounding box: 35×39×34 Å

Foldseek 3Di:
DDDDDLVNVVVVVVVVQVVLPPVPKDKDKDQVLQVDPVSQVVVCVVVVPDPSDGDRIDMDMDHDDDDDDDDDDPPVPDDD

Secondary structure (DSSP, 8-state):
-PPPPHHHHHHHHHHHHHHHHTTTEEEEE-HHHHHSHHHHHHHHHHTT--TTS-----EEEEE-S--PPPP---GGG---